Protein AF-A0A6J8CC90-F1 (afdb_monomer)

Organism: Mytilus coruscus (NCBI:txid42192)

pLDDT: mean 74.49, std 20.15, range [35.38, 94.88]

Structure (mmCIF, N/CA/C/O backbone):
data_AF-A0A6J8CC90-F1
#
_entry.id   AF-A0A6J8CC90-F1
#
loop_
_atom_site.group_PDB
_atom_site.id
_atom_site.type_symbol
_atom_site.label_atom_id
_atom_site.label_alt_id
_atom_site.label_comp_id
_atom_site.label_asym_id
_atom_site.label_entity_id
_atom_site.label_seq_id
_atom_site.pdbx_PDB_ins_code
_atom_site.Cartn_x
_atom_site.Cartn_y
_atom_site.Cartn_z
_atom_site.occupancy
_atom_site.B_iso_or_equiv
_atom_site.auth_seq_id
_atom_site.auth_comp_id
_atom_site.auth_asym_id
_atom_site.auth_atom_id
_atom_site.pdbx_PDB_model_num
ATOM 1 N N . MET A 1 1 ? -38.023 -49.351 102.656 1.00 37.34 1 MET A N 1
ATOM 2 C CA . MET A 1 1 ? -37.238 -50.549 102.296 1.00 37.34 1 MET A CA 1
ATOM 3 C C . MET A 1 1 ? -37.227 -50.590 100.774 1.00 37.34 1 MET A C 1
ATOM 5 O O . MET A 1 1 ? -38.279 -50.847 100.215 1.00 37.34 1 MET A O 1
ATOM 9 N N . SER A 1 2 ? -36.281 -49.899 100.128 1.00 40.62 2 SER A N 1
ATOM 10 C CA . SER A 1 2 ? -34.966 -50.379 99.619 1.00 40.62 2 SER A CA 1
ATOM 11 C C . SER A 1 2 ? -35.088 -50.378 98.080 1.00 40.62 2 SER A C 1
ATOM 13 O O . SER A 1 2 ? -35.923 -51.114 97.576 1.00 40.62 2 SER A O 1
ATOM 15 N N . ASP A 1 3 ? -34.609 -49.390 97.321 1.00 41.69 3 ASP A N 1
ATOM 16 C CA . ASP A 1 3 ? -33.225 -49.003 96.969 1.00 41.69 3 ASP A CA 1
ATOM 17 C C . ASP A 1 3 ? -32.560 -49.866 95.865 1.00 41.69 3 ASP A C 1
ATOM 19 O O . ASP A 1 3 ? -32.611 -51.093 95.915 1.00 41.69 3 ASP A O 1
ATOM 23 N N . THR A 1 4 ? -31.874 -49.158 94.949 1.00 44.09 4 THR A N 1
ATOM 24 C CA . THR A 1 4 ? -30.898 -49.546 93.892 1.00 44.09 4 THR A CA 1
ATOM 25 C C . THR A 1 4 ? -31.420 -50.249 92.626 1.00 44.09 4 THR A C 1
ATOM 27 O O . THR A 1 4 ? -32.301 -51.092 92.711 1.00 44.09 4 THR A O 1
ATOM 30 N N . GLY A 1 5 ? -30.953 -49.992 91.394 1.00 36.22 5 GLY A N 1
ATOM 31 C CA . GLY A 1 5 ? -29.889 -49.151 90.806 1.00 36.22 5 GLY A CA 1
ATOM 32 C C . GLY A 1 5 ? -30.132 -49.091 89.275 1.00 36.22 5 GLY A C 1
ATOM 33 O O . GLY A 1 5 ? -30.829 -49.945 88.737 1.00 36.22 5 GLY A O 1
ATOM 34 N N . SER A 1 6 ? -29.868 -47.995 88.556 1.00 47.75 6 SER A N 1
ATOM 35 C CA . SER A 1 6 ? -28.580 -47.606 87.950 1.00 47.75 6 SER A CA 1
ATOM 36 C C . SER A 1 6 ? -27.775 -48.774 87.381 1.00 47.75 6 SER A C 1
ATOM 38 O O . SER A 1 6 ? -27.165 -49.487 88.163 1.00 47.75 6 SER A O 1
ATOM 40 N N . ASP A 1 7 ? -27.719 -48.885 86.049 1.00 46.94 7 ASP A N 1
ATOM 41 C CA . ASP A 1 7 ? -26.469 -49.146 85.326 1.00 46.94 7 ASP A CA 1
ATOM 42 C C . ASP A 1 7 ? -26.550 -48.660 83.868 1.00 46.94 7 ASP A C 1
ATOM 44 O O . ASP A 1 7 ? -27.516 -48.894 83.138 1.00 46.94 7 ASP A O 1
ATOM 48 N N . HIS A 1 8 ? -25.510 -47.911 83.509 1.00 46.31 8 HIS A N 1
ATOM 49 C CA . HIS A 1 8 ? -25.086 -47.526 82.170 1.00 46.31 8 HIS A CA 1
ATOM 50 C C . HIS A 1 8 ? -24.666 -48.771 81.368 1.00 46.31 8 HIS A C 1
ATOM 52 O O . HIS A 1 8 ? -24.041 -49.651 81.944 1.00 46.31 8 HIS A O 1
ATOM 58 N N . ASP A 1 9 ? -24.889 -48.799 80.047 1.00 40.47 9 ASP A N 1
ATOM 59 C CA . ASP A 1 9 ? -23.749 -48.874 79.118 1.00 40.47 9 ASP A CA 1
ATOM 60 C C . ASP A 1 9 ? -24.110 -48.681 77.637 1.00 40.47 9 ASP A C 1
ATOM 62 O O . ASP A 1 9 ? -25.203 -48.983 77.158 1.00 40.47 9 ASP A O 1
ATOM 66 N N . ASP A 1 10 ? -23.119 -48.124 76.949 1.00 47.88 10 ASP A N 1
ATOM 67 C CA . ASP A 1 10 ? -23.022 -47.704 75.557 1.00 47.88 10 ASP A CA 1
ATOM 68 C C . ASP A 1 10 ? -23.383 -48.756 74.491 1.00 47.88 10 ASP A C 1
ATOM 70 O O . ASP A 1 10 ? -22.906 -49.886 74.538 1.00 47.88 10 ASP A O 1
ATOM 74 N N . LEU A 1 11 ? -24.014 -48.315 73.386 1.00 46.06 11 LEU A N 1
ATOM 75 C CA . LEU A 1 11 ? -23.449 -48.597 72.056 1.00 46.06 11 LEU A CA 1
ATOM 76 C C . LEU A 1 11 ? -23.895 -47.611 70.956 1.00 46.06 11 LEU A C 1
ATOM 78 O O . LEU A 1 11 ? -25.009 -47.608 70.441 1.00 46.06 11 LEU A O 1
ATOM 82 N N . ARG A 1 12 ? -22.914 -46.787 70.594 1.00 43.22 12 ARG A N 1
ATOM 83 C CA . ARG A 1 12 ? -22.657 -46.076 69.334 1.00 43.22 12 ARG A CA 1
ATOM 84 C C . ARG A 1 12 ? -23.262 -46.641 68.030 1.00 43.22 12 ARG A C 1
ATOM 86 O O . ARG A 1 12 ? -23.069 -47.806 67.710 1.00 43.22 12 ARG A O 1
ATOM 93 N N . GLN A 1 13 ? -23.647 -45.664 67.187 1.00 42.91 13 GLN A N 1
ATOM 94 C CA . GLN A 1 13 ? -23.522 -45.585 65.709 1.00 42.91 13 GLN A CA 1
ATOM 95 C C . GLN A 1 13 ? -24.446 -46.526 64.894 1.00 42.91 13 GLN A C 1
ATOM 97 O O . GLN A 1 13 ? -24.617 -47.685 65.209 1.00 42.91 13 GLN A O 1
ATOM 102 N N . SER A 1 14 ? -25.053 -46.151 63.761 1.00 45.22 14 SER A N 1
ATOM 103 C CA . SER A 1 14 ? -24.597 -45.238 62.707 1.00 45.22 14 SER A CA 1
ATOM 104 C C . SER A 1 14 ? -25.701 -45.024 61.654 1.00 45.22 14 SER A C 1
ATOM 106 O O . SER A 1 14 ? -26.432 -45.963 61.372 1.00 45.22 14 SER A O 1
ATOM 108 N N . LYS A 1 15 ? -25.617 -43.876 60.955 1.00 42.75 15 LYS A N 1
ATOM 109 C CA . LYS A 1 15 ? -25.994 -43.631 59.536 1.00 42.75 15 LYS A CA 1
ATOM 110 C C . LYS A 1 15 ? -27.502 -43.656 59.207 1.00 42.75 15 LYS A C 1
ATOM 112 O O . LYS A 1 15 ? -28.207 -44.576 59.566 1.00 42.75 15 LYS A O 1
ATOM 117 N N . SER A 1 16 ? -28.076 -42.689 58.499 1.00 40.06 16 SER A N 1
ATOM 118 C CA . SER A 1 16 ? -27.521 -41.698 57.572 1.00 40.06 16 SER A CA 1
ATOM 119 C C . SER A 1 16 ? -28.486 -40.518 57.477 1.00 40.06 16 SER A C 1
ATOM 121 O O . SER A 1 16 ? -29.597 -40.664 56.979 1.00 40.06 16 SER A O 1
ATOM 123 N N . LYS A 1 17 ? -28.050 -39.337 57.929 1.00 43.25 17 LYS A N 1
ATOM 124 C CA . LYS A 1 17 ? -28.619 -38.086 57.432 1.00 43.25 17 LYS A CA 1
ATOM 125 C C . LYS A 1 17 ? -28.155 -37.943 55.988 1.00 43.25 17 LYS A C 1
ATOM 127 O O . LYS A 1 17 ? -26.950 -37.896 55.739 1.00 43.25 17 LYS A O 1
ATOM 132 N N . GLU A 1 18 ? -29.100 -37.921 55.060 1.00 40.84 18 GLU A N 1
ATOM 133 C CA . GLU A 1 18 ? -28.889 -37.357 53.734 1.00 40.84 18 GLU A CA 1
ATOM 134 C C . GLU A 1 18 ? -28.439 -35.908 53.933 1.00 40.84 18 GLU A C 1
ATOM 136 O O . GLU A 1 18 ? -29.222 -35.031 54.291 1.00 40.84 18 GLU A O 1
ATOM 141 N N . ASN A 1 19 ? -27.135 -35.675 53.787 1.00 42.12 19 ASN A N 1
ATOM 142 C CA . ASN A 1 19 ? -26.598 -34.337 53.625 1.00 42.12 19 ASN A CA 1
ATOM 143 C C . ASN A 1 19 ? -26.992 -33.873 52.222 1.00 42.12 19 ASN A C 1
ATOM 145 O O . ASN A 1 19 ? -26.219 -33.997 51.273 1.00 42.12 19 ASN A O 1
ATOM 149 N N . THR A 1 20 ? -28.186 -33.304 52.091 1.00 50.72 20 THR A N 1
ATOM 150 C CA . THR A 1 20 ? -28.416 -32.227 51.131 1.00 50.72 20 THR A CA 1
ATOM 151 C C . THR A 1 20 ? -27.532 -31.073 51.585 1.00 50.72 20 THR A C 1
ATOM 153 O O . THR A 1 20 ? -27.924 -30.222 52.381 1.00 50.72 20 THR A O 1
ATOM 156 N N . SER A 1 21 ? -26.276 -31.089 51.136 1.00 49.06 21 SER A N 1
ATOM 157 C CA . SER A 1 21 ? -25.415 -29.919 51.181 1.00 49.06 21 SER A CA 1
ATOM 158 C C . SER A 1 21 ? -26.042 -28.877 50.263 1.00 49.06 21 SER A C 1
ATOM 160 O O . SER A 1 21 ? -25.713 -28.786 49.082 1.00 49.06 21 SER A O 1
ATOM 162 N N . ASN A 1 22 ? -26.985 -28.111 50.807 1.00 54.03 22 ASN A N 1
ATOM 163 C CA . ASN A 1 22 ? -27.260 -26.771 50.331 1.00 54.03 22 ASN A CA 1
ATOM 164 C C . ASN A 1 22 ? -25.968 -25.996 50.571 1.00 54.03 22 ASN A C 1
ATOM 166 O O . ASN A 1 22 ? -25.743 -25.450 51.649 1.00 54.03 22 ASN A O 1
ATOM 170 N N . THR A 1 23 ? -25.063 -26.048 49.599 1.00 60.81 23 THR A N 1
ATOM 171 C CA . THR A 1 23 ? -23.923 -25.149 49.530 1.00 60.81 23 THR A CA 1
ATOM 172 C C . THR A 1 23 ? -24.533 -23.771 49.325 1.00 60.81 23 THR A C 1
ATOM 174 O O . THR A 1 23 ? -24.829 -23.380 48.198 1.00 60.81 23 THR A O 1
ATOM 177 N N . GLU A 1 24 ? -24.823 -23.065 50.421 1.00 65.00 24 GLU A N 1
ATOM 178 C CA . GLU A 1 24 ? -25.065 -21.630 50.366 1.00 65.00 24 GLU A CA 1
ATOM 179 C C . GLU A 1 24 ? -23.858 -21.043 49.643 1.00 65.00 24 GLU A C 1
ATOM 181 O O . GLU A 1 24 ? -22.727 -21.098 50.134 1.00 65.00 24 GLU A O 1
ATOM 186 N N . LEU A 1 25 ? -24.078 -20.599 48.405 1.00 69.25 25 LEU A N 1
ATOM 187 C CA . LEU A 1 25 ? -23.038 -19.985 47.607 1.00 69.25 25 LEU A CA 1
ATOM 188 C C . LEU A 1 25 ? -22.658 -18.702 48.337 1.00 69.25 25 LEU A C 1
ATOM 190 O O . LEU A 1 25 ? -23.378 -17.707 48.266 1.00 69.25 25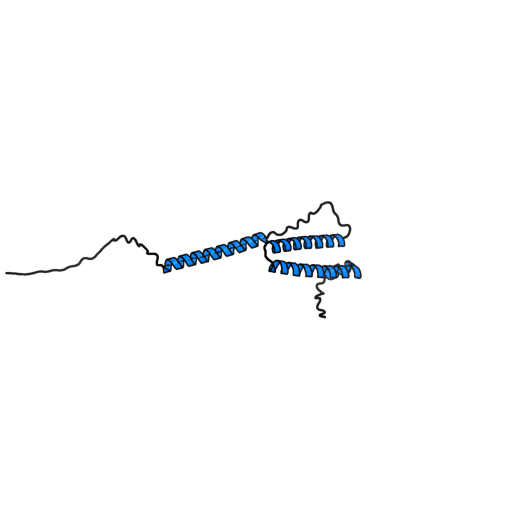 LEU A O 1
ATOM 194 N N . SER A 1 26 ? -21.557 -18.768 49.088 1.00 83.62 26 SER A N 1
ATOM 195 C CA . SER A 1 26 ? -21.015 -17.624 49.809 1.00 83.62 26 SER A CA 1
ATOM 196 C C . SER A 1 26 ? -20.934 -16.437 48.858 1.00 83.62 26 SER A C 1
ATOM 198 O O . SER A 1 26 ? -20.575 -16.596 47.687 1.00 83.62 26 SER A O 1
ATOM 200 N N . THR A 1 27 ? -21.257 -15.248 49.357 1.00 84.12 27 THR A N 1
ATOM 201 C CA . THR A 1 27 ? -21.162 -13.999 48.592 1.00 84.12 27 THR A CA 1
ATOM 202 C C . THR A 1 27 ? -19.786 -13.851 47.946 1.00 84.12 27 THR A C 1
ATOM 204 O O . THR A 1 27 ? -19.694 -13.444 46.793 1.00 84.12 27 THR A O 1
ATOM 207 N N . ASP A 1 28 ? -18.735 -14.290 48.634 1.00 85.44 28 ASP A N 1
ATOM 208 C CA . ASP A 1 28 ? -17.361 -14.297 48.131 1.00 85.44 28 ASP A CA 1
ATOM 209 C C . ASP A 1 28 ? -17.167 -15.276 46.953 1.00 85.44 28 ASP A C 1
ATOM 211 O O . ASP A 1 28 ? -16.563 -14.946 45.931 1.00 85.44 28 ASP A O 1
ATOM 215 N N . GLY A 1 29 ? -17.790 -16.457 47.025 1.00 86.81 29 GLY A N 1
ATOM 216 C CA . GLY A 1 29 ? -17.822 -17.424 45.924 1.00 86.81 29 GLY A CA 1
ATOM 217 C C . GLY A 1 29 ? -18.617 -16.920 44.714 1.00 86.81 29 GLY A C 1
ATOM 218 O O . GLY A 1 29 ? -18.196 -17.114 43.573 1.00 86.81 29 GLY A O 1
ATOM 219 N N . ALA A 1 30 ? -19.727 -16.218 44.950 1.00 87.25 30 ALA A N 1
ATOM 220 C CA . ALA A 1 30 ? -20.529 -15.596 43.898 1.00 87.25 30 ALA A CA 1
ATOM 221 C C . ALA A 1 30 ? -19.780 -14.445 43.201 1.00 87.25 30 ALA A C 1
ATOM 223 O O . ALA A 1 30 ? -19.796 -14.357 41.972 1.00 87.25 30 ALA A O 1
ATOM 224 N N . VAL A 1 31 ? -19.075 -13.597 43.959 1.00 88.88 31 VAL A N 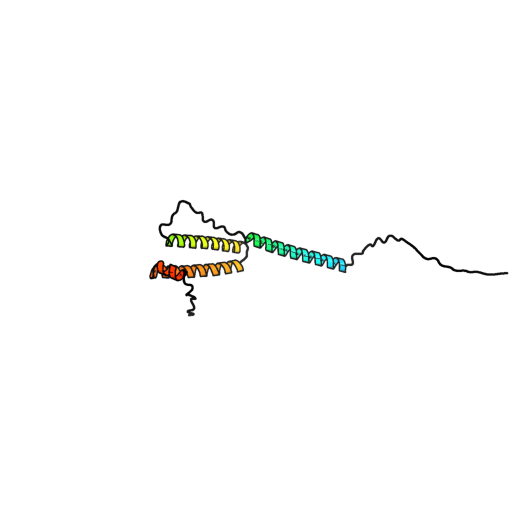1
ATOM 225 C CA . VAL A 1 31 ? -18.249 -12.501 43.419 1.00 88.88 31 VAL A CA 1
ATOM 226 C C . VAL A 1 31 ? -17.044 -13.041 42.649 1.00 88.88 31 VAL A C 1
ATOM 228 O O . VAL A 1 31 ? -16.716 -12.520 41.580 1.00 88.88 31 VAL A O 1
ATOM 231 N N . SER A 1 32 ? -16.413 -14.110 43.135 1.00 89.12 32 SER A N 1
ATOM 232 C CA . SER A 1 32 ? -15.306 -14.776 42.441 1.00 89.12 32 SER A CA 1
ATOM 233 C C . SER A 1 32 ? -15.752 -15.402 41.113 1.00 89.12 32 SER A C 1
ATOM 235 O O . SER A 1 32 ? -15.117 -15.190 40.074 1.00 89.12 32 SER A O 1
ATOM 237 N N . LEU A 1 33 ? -16.904 -16.085 41.098 1.00 91.25 33 LEU A N 1
ATOM 238 C CA . LEU A 1 33 ? -17.515 -16.601 39.869 1.00 91.25 33 LEU A CA 1
ATOM 239 C C . LEU A 1 33 ? -17.852 -15.474 38.895 1.00 91.25 33 LEU A C 1
ATOM 241 O O . LEU A 1 33 ? -17.503 -15.561 37.720 1.00 91.25 33 LEU A O 1
ATOM 245 N N . PHE A 1 34 ? -18.474 -14.397 39.378 1.00 92.00 34 PHE A N 1
ATOM 246 C CA . PHE A 1 34 ? -18.794 -13.239 38.550 1.00 92.00 34 PHE A CA 1
ATOM 247 C C . PHE A 1 34 ? -17.537 -12.606 37.946 1.00 92.00 34 PHE A C 1
ATOM 249 O O . PHE A 1 34 ? -17.493 -12.362 36.744 1.00 92.00 34 PHE A O 1
ATOM 256 N N . SER A 1 35 ? -16.486 -12.413 38.743 1.00 92.88 35 SER A N 1
ATOM 257 C CA . SER A 1 35 ? -15.207 -11.857 38.282 1.00 92.88 35 SER A CA 1
ATOM 258 C C . SER A 1 35 ? -14.541 -12.761 37.247 1.00 92.88 35 SER A C 1
ATOM 260 O O . SER A 1 35 ? -14.006 -12.278 36.248 1.00 92.88 35 SER A O 1
ATOM 262 N N . THR A 1 36 ? -14.625 -14.078 37.439 1.00 93.81 36 THR A N 1
ATOM 263 C CA . THR A 1 36 ? -14.120 -15.071 36.484 1.00 93.81 36 THR A CA 1
ATOM 264 C C . THR A 1 36 ? -14.888 -15.004 35.168 1.00 93.81 36 THR A C 1
ATOM 266 O O . THR A 1 36 ? -14.279 -14.934 34.103 1.00 93.81 36 THR A O 1
ATOM 269 N N . VAL A 1 37 ? -16.221 -14.964 35.225 1.00 94.25 37 VAL A N 1
ATOM 270 C CA . VAL A 1 37 ? -17.080 -14.837 34.040 1.00 94.25 37 VAL A CA 1
ATOM 271 C C . VAL A 1 37 ? -16.822 -13.516 33.319 1.00 94.25 37 VAL A C 1
ATOM 273 O O . VAL A 1 37 ? -16.696 -13.516 32.098 1.00 94.25 37 VAL A O 1
ATOM 276 N N . LEU A 1 38 ? -16.675 -12.411 34.053 1.00 93.69 38 LEU A N 1
ATOM 277 C CA . LEU A 1 38 ? -16.377 -11.096 33.489 1.00 93.69 38 LEU A CA 1
ATOM 278 C C . LEU A 1 38 ? -15.014 -11.093 32.787 1.00 93.69 38 LEU A C 1
ATOM 280 O O . LEU A 1 38 ? -14.906 -10.651 31.648 1.00 93.69 38 LEU A O 1
ATOM 284 N N . THR A 1 39 ? -13.987 -11.640 33.438 1.00 94.31 39 THR A N 1
ATOM 285 C CA . THR A 1 39 ? -12.636 -11.741 32.868 1.00 94.31 39 THR A CA 1
ATOM 286 C C . THR A 1 39 ? -12.651 -12.586 31.600 1.00 94.31 39 THR A C 1
ATOM 288 O O . THR A 1 39 ? -12.080 -12.193 30.587 1.00 94.31 39 THR A O 1
ATOM 291 N N . ASN A 1 40 ? -13.364 -13.712 31.624 1.00 94.44 40 ASN A N 1
ATOM 292 C CA . ASN A 1 40 ? -13.473 -14.604 30.477 1.00 94.44 40 ASN A CA 1
ATOM 293 C C . ASN A 1 40 ? -14.264 -13.956 29.326 1.00 94.44 40 ASN A C 1
ATOM 295 O O . ASN A 1 40 ? -13.870 -14.064 28.170 1.00 94.44 40 ASN A O 1
ATOM 299 N N . ALA A 1 41 ? -15.336 -13.214 29.624 1.00 94.25 41 ALA A N 1
ATOM 300 C CA . ALA A 1 41 ? -16.091 -12.457 28.627 1.00 94.25 41 ALA A CA 1
ATOM 301 C C . ALA A 1 41 ? -15.242 -11.349 27.982 1.00 94.25 41 ALA A C 1
ATOM 303 O O . ALA A 1 41 ? -15.291 -11.167 26.765 1.00 94.25 41 ALA A O 1
ATOM 304 N N . LEU A 1 42 ? -14.428 -10.644 28.773 1.00 94.38 42 LEU A N 1
ATOM 305 C CA . LEU A 1 42 ? -13.511 -9.617 28.275 1.00 94.38 42 LEU A CA 1
ATOM 306 C C . LEU A 1 42 ? -12.386 -10.217 27.417 1.00 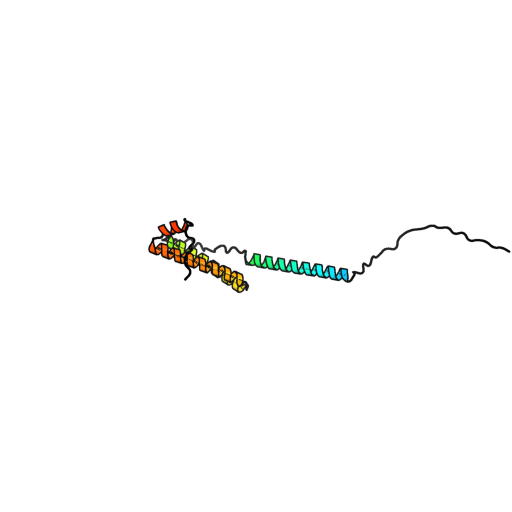94.38 42 LEU A C 1
ATOM 308 O O . LEU A 1 42 ? -12.101 -9.695 26.339 1.00 94.38 42 LEU A O 1
ATOM 312 N N . GLU A 1 43 ? -11.789 -11.334 27.841 1.00 93.00 43 GLU A N 1
ATOM 313 C CA . GLU A 1 43 ? -10.810 -12.098 27.049 1.00 93.00 43 GLU A CA 1
ATOM 314 C C . GLU A 1 43 ? -11.417 -12.571 25.722 1.00 93.00 43 GLU A C 1
ATOM 316 O O . GLU A 1 43 ? -10.851 -12.339 24.652 1.00 93.00 43 GLU A O 1
ATOM 321 N N . GLN A 1 44 ? -12.624 -13.142 25.750 1.00 93.00 44 GLN A N 1
ATOM 322 C CA . GLN A 1 44 ? -13.329 -13.549 24.534 1.00 93.00 44 GLN A CA 1
ATOM 323 C C . GLN A 1 44 ? -13.618 -12.363 23.613 1.00 93.00 44 GLN A C 1
ATOM 325 O O . GLN A 1 44 ? -13.438 -12.472 22.399 1.00 93.00 44 GLN A O 1
ATOM 330 N N . GLN A 1 45 ? -14.025 -11.217 24.161 1.00 92.88 45 GLN A N 1
ATOM 331 C CA . GLN A 1 45 ? -14.270 -10.021 23.361 1.00 92.88 45 GLN A CA 1
ATOM 332 C C . GLN A 1 45 ? -12.976 -9.504 22.719 1.00 92.88 45 GLN A C 1
ATOM 334 O O . GLN A 1 45 ? -12.982 -9.156 21.538 1.00 92.88 45 GLN A O 1
ATOM 339 N N . LYS A 1 46 ? -11.855 -9.522 23.450 1.00 92.44 46 LYS A N 1
ATOM 340 C CA . LYS A 1 46 ? -10.524 -9.178 22.933 1.00 92.44 46 LYS A CA 1
ATOM 341 C C . LYS A 1 46 ? -10.107 -10.114 21.797 1.00 92.44 46 LYS A C 1
ATOM 343 O O . LYS A 1 46 ? -9.693 -9.634 20.745 1.00 92.44 46 LYS A O 1
ATOM 348 N N . VAL A 1 47 ? -10.263 -11.427 21.966 1.00 89.88 47 VAL A N 1
ATOM 349 C CA . VAL A 1 47 ? -9.954 -12.420 20.922 1.00 89.88 47 VAL A CA 1
ATOM 350 C C . VAL A 1 47 ? -10.838 -12.221 19.691 1.00 89.88 47 VAL A C 1
ATOM 352 O O . VAL A 1 47 ? -10.340 -12.258 18.568 1.00 89.88 47 VAL A O 1
ATOM 355 N N . ASN A 1 48 ? -12.134 -11.973 19.875 1.00 86.94 48 ASN A N 1
ATOM 356 C CA . ASN A 1 48 ? -13.054 -11.713 18.768 1.00 86.94 48 ASN A CA 1
ATOM 357 C C . ASN A 1 48 ? -12.695 -10.427 18.019 1.00 86.94 48 ASN A C 1
ATOM 359 O O . ASN A 1 48 ? -12.768 -10.394 16.793 1.00 86.94 48 ASN A O 1
ATOM 363 N N . LEU A 1 49 ? -12.261 -9.393 18.741 1.00 84.62 49 LEU A N 1
ATOM 364 C CA . LEU A 1 49 ? -11.812 -8.140 18.151 1.00 84.62 49 LEU A CA 1
ATOM 365 C C . LEU A 1 49 ? -10.518 -8.332 17.347 1.00 84.62 49 LEU A C 1
ATOM 367 O O . LEU A 1 49 ? -10.439 -7.875 16.210 1.00 84.62 49 LEU A O 1
ATOM 371 N N . ILE A 1 50 ? -9.541 -9.065 17.893 1.00 79.88 50 ILE A N 1
ATOM 372 C CA . ILE A 1 50 ? -8.297 -9.412 17.187 1.00 79.88 50 ILE A CA 1
ATOM 373 C C . ILE A 1 50 ? -8.611 -10.205 15.917 1.00 79.88 50 ILE A C 1
ATOM 375 O O . ILE A 1 50 ? -8.179 -9.806 14.843 1.00 79.88 50 ILE A O 1
ATO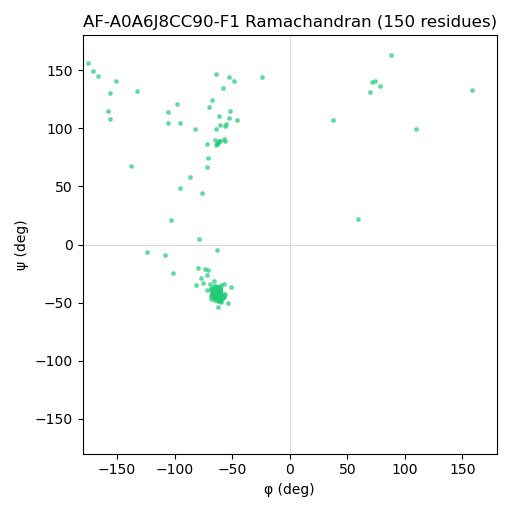M 379 N N . LYS A 1 51 ? -9.443 -11.250 16.000 1.00 78.94 51 LYS A N 1
ATOM 380 C CA . LYS A 1 51 ? -9.861 -12.042 14.831 1.00 78.94 51 LYS A CA 1
ATOM 381 C C . LYS A 1 51 ? -10.602 -11.208 13.790 1.00 78.94 51 LYS A C 1
ATOM 383 O O . LYS A 1 51 ? -10.424 -11.417 12.595 1.00 78.94 51 LYS A O 1
ATOM 388 N N . HIS A 1 52 ? -11.449 -10.275 14.222 1.00 75.81 52 HIS A N 1
ATOM 389 C CA . HIS A 1 52 ? -12.148 -9.374 13.311 1.00 75.81 5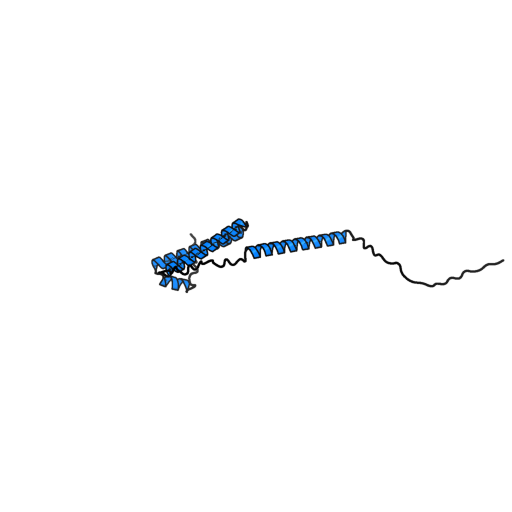2 HIS A CA 1
ATOM 390 C C . HIS A 1 52 ? -11.159 -8.484 12.550 1.00 75.81 52 HIS A C 1
ATOM 392 O O . HIS A 1 52 ? -11.292 -8.325 11.339 1.00 75.81 52 HIS A O 1
ATOM 398 N N . PHE A 1 53 ? -10.143 -7.953 13.235 1.00 70.69 53 PHE A N 1
ATOM 399 C CA . PHE A 1 53 ? -9.083 -7.181 12.593 1.00 70.69 53 PHE A CA 1
ATOM 400 C C . PHE A 1 53 ? -8.202 -8.050 11.691 1.00 70.69 53 PHE A C 1
ATOM 402 O O . PHE A 1 53 ? -7.999 -7.693 10.536 1.00 70.69 53 PHE A O 1
ATOM 409 N N . GLU A 1 54 ? -7.751 -9.220 12.140 1.00 68.00 54 GLU A N 1
ATOM 410 C CA . GLU A 1 54 ? -6.979 -10.152 11.309 1.00 68.00 54 GLU A CA 1
ATOM 411 C C . GLU A 1 54 ? -7.742 -10.537 10.034 1.00 68.00 54 GLU A C 1
ATOM 413 O O . GLU A 1 54 ? -7.180 -10.482 8.947 1.00 68.00 54 GLU A O 1
ATOM 418 N N . ASN A 1 55 ? -9.046 -10.805 10.113 1.00 62.56 55 ASN A N 1
ATOM 419 C CA . ASN A 1 55 ? -9.857 -11.112 8.930 1.00 62.56 55 ASN A CA 1
ATOM 420 C C . ASN A 1 55 ? -10.115 -9.890 8.025 1.00 62.56 55 ASN A C 1
ATOM 422 O O . ASN A 1 55 ? -10.330 -10.060 6.824 1.00 62.56 55 ASN A O 1
ATOM 426 N N . GLN A 1 56 ? -10.089 -8.665 8.565 1.00 59.72 56 GLN A N 1
ATOM 427 C CA . GLN A 1 56 ? -10.156 -7.428 7.773 1.00 59.72 56 GLN A CA 1
ATOM 428 C C . GLN A 1 56 ? -8.826 -7.085 7.086 1.00 59.72 56 GLN A C 1
ATOM 430 O O . GLN A 1 56 ? -8.837 -6.460 6.024 1.00 59.72 56 GLN A O 1
ATOM 435 N N . PHE A 1 57 ? -7.694 -7.487 7.671 1.00 55.09 57 PHE A N 1
ATOM 436 C CA . PHE A 1 57 ? -6.351 -7.133 7.202 1.00 55.09 57 PHE A CA 1
ATOM 437 C C . PHE A 1 57 ? -5.647 -8.248 6.414 1.00 55.09 57 PHE A C 1
ATOM 439 O O . PHE A 1 57 ? -4.820 -7.944 5.558 1.00 55.09 57 PHE A O 1
ATOM 446 N N . VAL A 1 58 ? -6.009 -9.518 6.623 1.00 49.03 58 VAL A N 1
ATOM 447 C CA . VAL A 1 58 ? -5.515 -10.689 5.874 1.00 49.03 58 VAL A CA 1
ATOM 448 C C . VAL A 1 58 ? -6.492 -11.041 4.749 1.00 49.03 58 VAL A C 1
ATOM 450 O O . VAL A 1 58 ? -6.895 -12.180 4.541 1.00 49.03 58 VAL A O 1
ATOM 453 N N . GLN A 1 59 ? -6.884 -10.041 3.971 1.00 48.38 59 GLN A N 1
ATOM 454 C CA . GLN A 1 59 ? -7.109 -10.302 2.559 1.00 48.38 59 GLN A CA 1
ATOM 455 C C . GLN A 1 59 ? -5.788 -9.908 1.912 1.00 48.38 59 GLN A C 1
ATOM 457 O O . GLN A 1 59 ? -5.529 -8.704 1.811 1.00 48.38 59 GLN A O 1
ATOM 462 N N . PRO A 1 60 ? -4.919 -10.857 1.498 1.00 45.19 60 PRO A N 1
ATOM 463 C CA . PRO A 1 60 ? -3.958 -10.502 0.474 1.00 45.19 60 PRO A CA 1
ATOM 464 C C . PRO A 1 60 ? -4.814 -9.902 -0.632 1.00 45.19 60 PRO A C 1
ATOM 466 O O . PRO A 1 60 ? -5.694 -10.580 -1.174 1.00 45.19 60 PRO A O 1
ATOM 469 N N . VAL A 1 61 ? -4.633 -8.608 -0.897 1.00 48.19 61 VAL A N 1
ATOM 470 C CA . VAL A 1 61 ? -5.077 -8.026 -2.151 1.00 48.19 61 VAL A CA 1
ATOM 471 C C . VAL A 1 61 ? -4.276 -8.825 -3.159 1.00 48.19 61 VAL A C 1
ATOM 473 O O . VAL A 1 61 ? -3.116 -8.534 -3.423 1.00 48.19 61 VAL A O 1
ATOM 476 N N . LYS A 1 62 ? -4.845 -9.954 -3.600 1.00 47.22 62 LYS A N 1
ATOM 477 C CA . LYS A 1 62 ? -4.430 -10.613 -4.816 1.00 47.22 62 LYS A CA 1
ATOM 478 C C . LYS A 1 62 ? -4.579 -9.490 -5.796 1.00 47.22 62 LYS A C 1
ATOM 480 O O . LYS A 1 62 ? -5.712 -9.096 -6.071 1.00 47.22 62 LYS A O 1
ATOM 485 N N . SER A 1 63 ? -3.445 -8.912 -6.170 1.00 47.81 63 SER A N 1
ATOM 486 C CA . SER A 1 63 ? -3.370 -7.890 -7.178 1.00 47.81 63 SER A CA 1
ATOM 487 C C . SER A 1 63 ? -4.228 -8.431 -8.299 1.00 47.81 63 SER A C 1
ATOM 489 O O . SER A 1 63 ? -3.869 -9.409 -8.959 1.00 47.81 63 SER A O 1
ATOM 491 N N . THR A 1 64 ? -5.408 -7.852 -8.485 1.00 45.50 64 THR A N 1
ATOM 492 C CA . THR A 1 64 ? -6.089 -7.951 -9.757 1.00 45.50 64 THR A CA 1
ATOM 493 C C . THR A 1 64 ? -5.272 -7.054 -10.665 1.00 45.50 64 THR A C 1
ATOM 495 O O . THR A 1 64 ? -5.734 -6.018 -11.129 1.00 45.50 64 THR A O 1
ATOM 498 N N . VAL A 1 65 ? -4.026 -7.467 -10.925 1.00 52.38 65 VAL A N 1
ATOM 499 C CA . VAL A 1 65 ? -3.450 -7.315 -12.238 1.00 52.38 65 VAL A CA 1
ATOM 500 C C . VAL A 1 65 ? -4.457 -8.064 -13.083 1.00 52.38 65 VAL A C 1
ATOM 502 O O . VAL A 1 65 ? -4.428 -9.289 -13.202 1.00 52.38 65 VAL A O 1
ATOM 505 N N . VAL A 1 66 ? -5.444 -7.318 -13.573 1.00 51.09 66 VAL A N 1
ATOM 506 C CA . VAL A 1 66 ? -6.136 -7.670 -14.789 1.00 51.09 66 VAL A CA 1
ATOM 507 C C . VAL A 1 66 ? -4.987 -7.759 -15.776 1.00 51.09 66 VAL A C 1
ATOM 509 O O . VAL A 1 66 ? -4.541 -6.760 -16.331 1.00 51.09 66 VAL A O 1
ATOM 512 N N . SER A 1 67 ? -4.405 -8.953 -15.878 1.00 48.38 67 SER A N 1
ATOM 513 C CA . SER A 1 67 ? -3.614 -9.339 -17.018 1.00 48.38 67 SER A CA 1
ATOM 514 C C . SER A 1 67 ? -4.637 -9.267 -18.127 1.00 48.38 67 SER A C 1
ATOM 516 O O . SER A 1 67 ? -5.421 -10.189 -18.321 1.00 48.38 67 SER A O 1
ATOM 518 N N . THR A 1 68 ? -4.757 -8.089 -18.734 1.00 48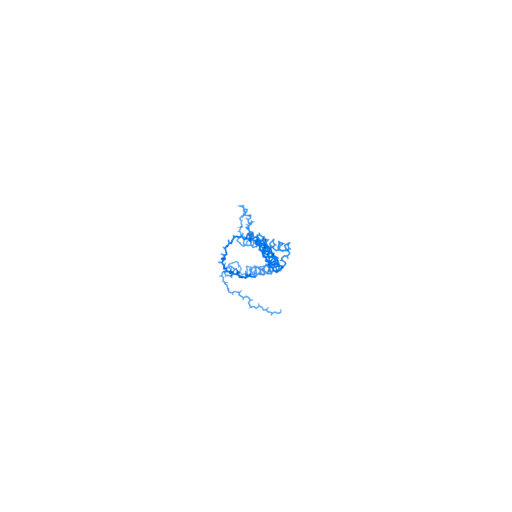.25 68 THR A N 1
ATOM 519 C CA . THR A 1 68 ? -5.378 -7.976 -20.030 1.00 48.25 68 THR A CA 1
ATOM 520 C C . THR A 1 68 ? -4.474 -8.835 -20.906 1.00 48.25 68 THR A C 1
ATOM 522 O O . THR A 1 68 ? -3.302 -8.492 -21.082 1.00 48.25 68 THR A O 1
ATOM 525 N N . PRO A 1 69 ? -4.947 -9.994 -21.390 1.00 55.28 69 PRO A N 1
ATOM 526 C CA . PRO A 1 69 ? -4.105 -10.887 -22.180 1.00 55.28 69 PRO A CA 1
ATOM 527 C C . PRO A 1 69 ? -3.651 -10.239 -23.505 1.00 55.28 69 PRO A C 1
ATOM 529 O O . PRO A 1 69 ? -2.815 -10.801 -24.203 1.00 55.28 69 PRO A O 1
ATOM 532 N N . ASP A 1 70 ? -4.135 -9.028 -23.810 1.00 60.78 70 ASP A N 1
ATOM 533 C CA . ASP A 1 70 ? -3.975 -8.361 -25.099 1.00 60.78 70 ASP A CA 1
ATOM 534 C C . ASP A 1 70 ? -3.004 -7.165 -25.099 1.00 60.78 70 ASP A C 1
ATOM 536 O O . ASP A 1 70 ? -2.683 -6.650 -26.172 1.00 60.78 70 ASP A O 1
ATOM 540 N N . PHE A 1 71 ? -2.517 -6.687 -23.941 1.00 77.50 71 PHE A N 1
ATOM 541 C CA . PHE A 1 71 ? -1.645 -5.503 -23.909 1.00 77.50 71 PHE A CA 1
ATOM 542 C C . PHE A 1 71 ? -0.176 -5.846 -23.643 1.00 77.50 71 PHE A C 1
ATOM 544 O O . PHE A 1 71 ? 0.243 -6.083 -22.511 1.00 77.50 71 PHE A O 1
ATOM 551 N N . VAL A 1 72 ? 0.637 -5.794 -24.700 1.00 84.25 72 VAL A N 1
ATOM 552 C CA . VAL A 1 72 ? 2.094 -5.956 -24.617 1.00 84.25 72 VAL A CA 1
ATOM 553 C C . VAL A 1 72 ? 2.772 -4.588 -24.595 1.00 84.25 72 VAL A C 1
ATOM 555 O O . VAL A 1 72 ? 2.658 -3.790 -25.531 1.00 84.25 72 VAL A O 1
ATOM 558 N N . PHE A 1 73 ? 3.531 -4.313 -23.534 1.00 83.44 73 PHE A N 1
ATOM 559 C CA . PHE A 1 73 ? 4.347 -3.106 -23.453 1.00 83.44 73 PHE A CA 1
ATOM 560 C C . PHE A 1 73 ? 5.486 -3.158 -24.476 1.00 83.44 73 PHE A C 1
ATOM 562 O O . PHE A 1 73 ? 6.318 -4.056 -24.454 1.00 83.44 73 PHE A O 1
ATOM 569 N N . LYS A 1 74 ? 5.571 -2.142 -25.342 1.00 87.56 74 LYS A N 1
ATOM 570 C CA . LYS A 1 74 ? 6.659 -2.015 -26.334 1.00 87.56 74 LYS A CA 1
ATOM 571 C C . LYS A 1 74 ? 8.017 -1.663 -25.721 1.00 87.56 74 LYS A C 1
ATOM 573 O O . LYS A 1 74 ? 9.041 -1.824 -26.372 1.00 87.56 74 LYS A O 1
ATOM 578 N N . ARG A 1 75 ? 8.021 -1.086 -24.517 1.00 82.12 75 ARG A N 1
ATOM 579 C CA . ARG A 1 75 ? 9.223 -0.629 -23.812 1.00 82.12 75 ARG A CA 1
ATOM 580 C C . ARG A 1 75 ? 9.176 -1.123 -22.381 1.00 82.12 75 ARG A C 1
ATOM 582 O O . ARG A 1 75 ? 8.179 -0.895 -21.694 1.00 82.12 75 ARG A O 1
ATOM 589 N N . GLU A 1 76 ? 10.276 -1.705 -21.928 1.00 79.12 76 GLU A N 1
ATOM 590 C CA . GLU A 1 76 ? 10.375 -2.255 -20.578 1.00 79.12 76 GLU A CA 1
ATOM 591 C C . GLU A 1 76 ? 10.172 -1.179 -19.501 1.00 79.12 76 GLU A C 1
ATOM 593 O O . GLU A 1 76 ? 9.403 -1.379 -18.566 1.00 79.12 76 GLU A O 1
ATOM 598 N N . GLY A 1 77 ? 10.712 0.029 -19.698 1.00 78.88 77 GLY A N 1
ATOM 599 C CA . GLY A 1 77 ? 10.479 1.152 -18.781 1.00 78.88 77 GLY A CA 1
ATOM 600 C C . GLY A 1 77 ? 8.995 1.506 -18.593 1.00 78.88 77 GLY A C 1
ATOM 601 O O . GLY A 1 77 ? 8.582 1.859 -17.489 1.00 78.88 77 GLY A O 1
ATOM 602 N N . HIS A 1 78 ? 8.162 1.351 -19.632 1.00 83.69 78 HIS A N 1
ATOM 603 C CA . HIS A 1 78 ? 6.714 1.565 -19.510 1.00 83.69 78 HIS A CA 1
ATOM 604 C C . HIS A 1 78 ? 6.041 0.442 -18.715 1.00 83.69 78 HIS A C 1
ATOM 606 O O . HIS A 1 78 ? 5.165 0.731 -17.903 1.00 83.69 78 HIS A O 1
ATOM 612 N N . ARG A 1 79 ? 6.462 -0.815 -18.914 1.00 85.25 79 ARG A N 1
ATOM 613 C CA . ARG A 1 79 ? 5.973 -1.963 -18.135 1.00 85.25 79 ARG A CA 1
ATOM 614 C C . ARG A 1 79 ? 6.289 -1.779 -16.653 1.00 85.25 79 ARG A C 1
ATOM 616 O O . ARG A 1 79 ? 5.399 -1.894 -15.817 1.00 85.25 79 ARG A O 1
ATOM 623 N N . ILE A 1 80 ? 7.536 -1.424 -16.342 1.00 83.19 80 ILE A N 1
ATOM 624 C CA . ILE A 1 80 ? 7.995 -1.162 -14.973 1.00 83.19 80 ILE A CA 1
ATOM 625 C C . ILE A 1 80 ? 7.192 -0.012 -14.354 1.00 83.19 80 ILE A C 1
ATOM 627 O O . ILE A 1 80 ? 6.742 -0.119 -13.217 1.00 83.19 80 ILE A O 1
ATOM 631 N N . GLN A 1 81 ? 6.977 1.085 -15.088 1.00 86.44 81 GLN A N 1
ATOM 632 C CA . GLN A 1 81 ? 6.197 2.214 -14.576 1.00 86.44 81 GLN A CA 1
ATOM 633 C C . GLN A 1 81 ? 4.727 1.851 -14.342 1.00 86.44 81 GLN A C 1
ATOM 635 O O . GLN A 1 81 ? 4.139 2.289 -13.356 1.00 86.44 81 GLN A O 1
ATOM 640 N N . TYR A 1 82 ? 4.135 1.053 -15.229 1.00 89.38 82 TYR A N 1
ATOM 641 C CA . TYR A 1 82 ? 2.768 0.579 -15.068 1.00 89.38 82 TYR A CA 1
ATOM 642 C C . TYR A 1 82 ? 2.615 -0.301 -13.825 1.00 89.38 82 TYR A C 1
ATOM 644 O O . TYR A 1 82 ? 1.702 -0.074 -13.033 1.00 89.38 82 TYR A O 1
ATOM 652 N N . LEU A 1 83 ? 3.523 -1.261 -13.623 1.00 88.75 83 LEU A N 1
ATOM 653 C CA . LEU A 1 83 ? 3.520 -2.116 -12.435 1.00 88.75 83 LEU A CA 1
ATOM 654 C C . LEU A 1 83 ? 3.680 -1.290 -11.160 1.00 88.75 83 LEU A C 1
ATOM 656 O O . LEU A 1 83 ? 2.862 -1.414 -10.255 1.00 88.75 83 LEU A O 1
ATOM 660 N N . PHE A 1 84 ? 4.648 -0.369 -11.144 1.00 90.44 84 PHE A N 1
ATOM 661 C CA . PHE A 1 84 ? 4.835 0.555 -10.029 1.00 90.44 84 PHE A CA 1
ATOM 662 C C . PHE A 1 84 ? 3.541 1.316 -9.705 1.00 90.44 84 PHE A C 1
ATOM 664 O O . PHE A 1 84 ? 3.095 1.310 -8.562 1.00 90.44 84 PHE A O 1
ATOM 671 N N . ASN A 1 85 ? 2.898 1.924 -10.709 1.00 92.38 85 ASN A N 1
ATOM 672 C CA . ASN A 1 85 ? 1.651 2.671 -10.523 1.00 92.38 85 ASN A CA 1
ATOM 673 C C . ASN A 1 85 ? 0.500 1.781 -10.028 1.00 92.38 85 ASN A C 1
ATOM 675 O O . ASN A 1 85 ? -0.294 2.220 -9.199 1.00 92.38 85 ASN A O 1
ATOM 679 N N . THR A 1 86 ? 0.417 0.546 -10.528 1.00 91.75 86 THR A N 1
ATOM 680 C CA . THR A 1 86 ? -0.602 -0.430 -10.118 1.00 91.75 86 THR A CA 1
ATOM 681 C C . THR A 1 86 ? -0.449 -0.760 -8.635 1.00 91.75 86 THR A C 1
ATOM 683 O O . THR A 1 86 ? -1.410 -0.650 -7.881 1.00 91.75 86 THR A O 1
ATOM 686 N N . GLU A 1 87 ? 0.774 -1.040 -8.184 1.00 91.19 87 GLU A N 1
ATOM 687 C CA . GLU A 1 87 ? 1.053 -1.277 -6.765 1.00 91.19 87 GLU A CA 1
ATOM 688 C C . GLU A 1 87 ? 0.733 -0.060 -5.888 1.00 91.19 87 GLU A C 1
ATOM 690 O O . GLU A 1 87 ? 0.182 -0.219 -4.802 1.00 91.19 87 GLU A O 1
ATOM 695 N N . ARG A 1 88 ? 1.046 1.169 -6.334 1.00 94.31 88 ARG A N 1
ATOM 696 C CA . ARG A 1 88 ? 0.696 2.382 -5.565 1.00 94.31 88 ARG A CA 1
ATOM 697 C C . ARG A 1 88 ? -0.822 2.542 -5.448 1.00 94.31 88 ARG A C 1
ATOM 699 O O . ARG A 1 88 ? -1.324 2.907 -4.390 1.00 94.31 88 ARG A O 1
ATOM 706 N N . SER A 1 89 ? -1.565 2.223 -6.510 1.00 92.56 89 SER A N 1
ATOM 707 C CA . SER A 1 89 ? -3.033 2.233 -6.495 1.00 92.56 89 SER A CA 1
ATOM 708 C C . SER A 1 89 ? -3.603 1.245 -5.469 1.00 92.56 89 SER A C 1
ATOM 710 O O . SER A 1 89 ? -4.545 1.579 -4.742 1.00 92.56 89 SER A O 1
ATOM 712 N N . ASP A 1 90 ? -3.010 0.054 -5.358 1.00 91.81 90 ASP A N 1
ATOM 713 C CA . ASP A 1 90 ? -3.382 -0.936 -4.342 1.00 91.81 90 ASP A CA 1
ATOM 714 C C . ASP A 1 90 ? -3.077 -0.421 -2.922 1.00 91.81 90 ASP A C 1
ATOM 716 O O . ASP A 1 90 ? -3.922 -0.526 -2.024 1.00 91.81 90 ASP A O 1
ATOM 720 N N . THR A 1 91 ? -1.913 0.206 -2.710 1.00 93.06 91 THR A N 1
ATOM 721 C CA . THR A 1 91 ? -1.549 0.814 -1.418 1.00 93.06 91 THR A CA 1
ATOM 722 C C . THR A 1 91 ? -2.486 1.959 -1.036 1.00 93.06 91 THR A C 1
ATOM 724 O O . THR A 1 91 ? -2.930 2.027 0.110 1.00 93.06 91 THR A O 1
ATOM 727 N N . ILE A 1 92 ? -2.851 2.832 -1.978 1.00 94.56 92 ILE A N 1
ATOM 728 C CA . ILE A 1 92 ? -3.824 3.910 -1.745 1.00 94.56 92 ILE A CA 1
ATOM 729 C C . ILE A 1 92 ? -5.175 3.319 -1.330 1.00 94.56 92 ILE A C 1
ATOM 731 O O . ILE A 1 92 ? -5.735 3.732 -0.316 1.00 94.56 92 ILE A O 1
ATOM 735 N N . SER A 1 93 ? -5.643 2.280 -2.025 1.00 94.38 93 SER A N 1
ATOM 736 C CA . SER A 1 93 ? -6.881 1.570 -1.668 1.00 94.38 93 SER A CA 1
ATOM 737 C C . SER A 1 93 ? -6.812 0.963 -0.258 1.00 94.38 93 SER A C 1
ATOM 739 O O . SER A 1 93 ? -7.804 0.926 0.473 1.00 94.38 93 SER A O 1
ATOM 741 N N . ARG A 1 94 ? -5.634 0.487 0.168 1.00 92.81 94 ARG A N 1
ATOM 742 C CA . ARG A 1 94 ? -5.400 0.016 1.542 1.00 92.81 94 ARG A CA 1
ATOM 743 C C . ARG A 1 94 ? -5.461 1.160 2.558 1.00 92.81 94 ARG A C 1
ATOM 745 O O . ARG A 1 94 ? -6.075 0.985 3.609 1.00 92.81 94 ARG A O 1
ATOM 752 N N . ILE A 1 95 ? -4.864 2.312 2.257 1.00 93.25 95 ILE A N 1
ATOM 753 C CA . ILE A 1 95 ? -4.927 3.508 3.112 1.00 93.25 95 ILE A CA 1
ATOM 754 C C . ILE A 1 95 ? -6.381 3.965 3.278 1.00 93.25 95 ILE A C 1
ATOM 756 O O . ILE A 1 95 ? -6.814 4.224 4.398 1.00 93.25 95 ILE A O 1
ATOM 760 N N . GLU A 1 96 ? -7.165 3.995 2.199 1.00 93.38 96 GLU A N 1
ATOM 761 C CA . GLU A 1 96 ? -8.591 4.339 2.250 1.00 93.38 96 GLU A CA 1
ATOM 762 C C . GLU A 1 96 ? -9.372 3.408 3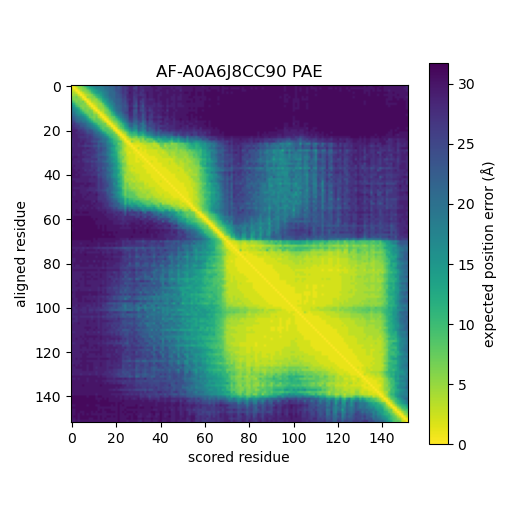.186 1.00 93.38 96 GLU A C 1
ATOM 764 O O . GLU A 1 96 ? -10.128 3.883 4.036 1.00 93.38 96 GLU A O 1
ATOM 769 N N . LYS A 1 97 ? -9.138 2.091 3.103 1.00 93.44 97 LYS A N 1
ATOM 770 C CA . LYS A 1 97 ? -9.749 1.108 4.016 1.00 93.44 97 LYS A CA 1
ATOM 771 C C . LYS A 1 97 ? -9.357 1.351 5.475 1.00 93.44 97 LYS A C 1
ATOM 773 O O . LYS A 1 97 ? -10.223 1.297 6.344 1.00 93.44 97 LYS A O 1
ATOM 778 N N . LEU A 1 98 ? -8.086 1.659 5.744 1.00 92.12 98 LEU A N 1
ATOM 779 C CA . LEU A 1 98 ? -7.597 1.975 7.094 1.00 92.12 98 LEU A CA 1
ATOM 780 C C . LEU A 1 98 ? -8.238 3.250 7.659 1.00 92.12 98 LEU A C 1
ATOM 782 O O . LEU A 1 98 ? -8.554 3.324 8.847 1.00 92.12 98 LEU A O 1
ATOM 786 N N . ILE A 1 99 ? -8.458 4.258 6.814 1.00 92.69 99 ILE A N 1
ATOM 787 C CA . ILE A 1 99 ? -9.163 5.484 7.204 1.00 92.69 99 ILE A CA 1
ATOM 788 C C . ILE A 1 99 ? -10.632 5.171 7.517 1.00 92.69 99 ILE A C 1
ATOM 790 O O . ILE A 1 99 ? -11.141 5.605 8.551 1.00 92.69 99 ILE A O 1
ATOM 794 N N . GLN A 1 100 ? -11.303 4.374 6.680 1.00 92.88 100 GLN A N 1
ATOM 795 C CA . GLN A 1 100 ? -12.692 3.948 6.900 1.00 92.88 100 GLN A CA 1
ATOM 796 C C . GLN A 1 100 ? -12.857 3.130 8.190 1.00 92.88 100 GLN A C 1
ATOM 798 O O . GLN A 1 100 ? -13.845 3.303 8.905 1.00 92.88 100 GLN A O 1
ATOM 803 N N . SER A 1 101 ? -11.873 2.294 8.540 1.00 91.81 101 SER A N 1
ATOM 804 C CA . SER A 1 101 ? -11.849 1.534 9.797 1.00 91.81 101 SER A CA 1
ATOM 805 C C . SER A 1 101 ? -11.418 2.360 11.016 1.00 91.81 101 SER A C 1
ATOM 807 O O . SER A 1 101 ? -11.297 1.810 12.110 1.00 91.81 101 SER A O 1
ATOM 809 N N . LYS A 1 102 ? -11.199 3.677 10.861 1.00 92.19 102 LYS A N 1
ATOM 810 C CA . LYS A 1 102 ? -10.698 4.599 11.901 1.00 92.19 102 LYS A CA 1
ATOM 811 C C . LYS A 1 102 ? -9.323 4.203 12.460 1.00 92.19 102 LYS A C 1
ATOM 813 O O . LYS A 1 102 ? -8.937 4.625 13.550 1.00 92.19 102 LYS A O 1
ATOM 818 N N . SER A 1 103 ? -8.554 3.428 11.701 1.00 92.56 103 SER A N 1
ATOM 819 C CA . SER A 1 103 ? -7.201 2.974 12.034 1.00 92.56 103 SER A CA 1
ATOM 820 C C . SER A 1 103 ? -6.159 4.010 11.592 1.00 92.56 103 SER A C 1
ATOM 822 O O . SER A 1 103 ? -5.263 3.722 10.802 1.00 92.56 103 SER A O 1
ATOM 824 N N . TYR A 1 104 ? -6.274 5.244 12.094 1.00 92.00 104 TYR A N 1
ATOM 825 C CA . TYR A 1 104 ? -5.510 6.390 11.579 1.00 92.00 104 TYR A CA 1
ATOM 826 C C . TYR A 1 104 ? -3.994 6.276 11.764 1.00 92.00 104 TYR A C 1
ATOM 828 O O . TYR A 1 104 ? -3.248 6.699 10.888 1.00 92.00 104 TYR A O 1
ATOM 836 N N . VAL A 1 105 ? -3.528 5.690 12.871 1.00 94.12 105 VAL A N 1
ATOM 837 C CA . VAL A 1 105 ? -2.085 5.511 13.125 1.00 94.12 105 VAL A CA 1
ATOM 838 C C . VAL A 1 105 ? -1.459 4.620 12.050 1.00 94.12 105 VAL A C 1
ATOM 840 O O . VAL A 1 105 ? -0.472 5.004 11.434 1.00 94.12 105 VAL A O 1
ATOM 843 N N . GLN A 1 106 ? -2.098 3.487 11.753 1.00 88.19 106 GLN A N 1
ATOM 844 C CA . GLN A 1 106 ? -1.654 2.572 10.700 1.00 88.19 106 GLN A CA 1
ATOM 845 C C . GLN A 1 106 ? -1.779 3.207 9.308 1.00 88.19 106 GLN A C 1
ATOM 847 O O . GLN A 1 106 ? -0.908 3.027 8.465 1.00 88.19 106 GLN A O 1
ATOM 852 N N . ALA A 1 107 ? -2.835 3.992 9.058 1.00 93.00 107 ALA A N 1
ATOM 853 C CA . ALA A 1 107 ? -2.977 4.726 7.800 1.00 93.00 107 ALA A CA 1
ATOM 854 C C . ALA A 1 107 ? -1.824 5.722 7.582 1.00 93.00 107 ALA A C 1
ATOM 856 O O . ALA A 1 107 ? -1.319 5.842 6.468 1.00 93.00 107 ALA A O 1
ATOM 857 N N . LEU A 1 108 ? -1.395 6.422 8.638 1.00 94.75 108 LEU A N 1
ATOM 858 C CA . LEU A 1 108 ? -0.273 7.362 8.586 1.00 94.75 108 LEU A CA 1
ATOM 859 C C . LEU A 1 108 ? 1.071 6.659 8.376 1.00 94.75 108 LEU A C 1
ATOM 861 O O . LEU A 1 108 ? 1.902 7.185 7.638 1.00 94.75 108 LEU A O 1
ATOM 865 N N . GLU A 1 109 ? 1.271 5.491 8.986 1.00 93.94 109 GLU A N 1
ATOM 866 C CA . GLU A 1 109 ? 2.466 4.661 8.793 1.00 93.94 109 GLU A CA 1
ATOM 867 C C . GLU A 1 109 ? 2.587 4.204 7.334 1.00 93.94 109 GLU A C 1
ATOM 869 O O . GLU A 1 109 ? 3.564 4.537 6.662 1.00 93.94 109 GLU A O 1
ATOM 874 N N . VAL A 1 110 ? 1.534 3.581 6.793 1.00 92.06 110 VAL A N 1
ATOM 875 C CA . VAL A 1 110 ? 1.497 3.149 5.385 1.00 92.06 110 VAL A CA 1
ATOM 876 C C . VAL A 1 110 ? 1.653 4.345 4.434 1.00 92.06 110 VAL A C 1
ATOM 878 O O . VAL A 1 110 ? 2.349 4.259 3.426 1.00 92.06 110 VAL A O 1
ATOM 881 N N . LEU A 1 111 ? 1.066 5.503 4.757 1.00 94.44 111 LEU A N 1
ATOM 882 C CA . LEU A 1 111 ? 1.238 6.727 3.968 1.00 94.44 111 LEU A CA 1
ATOM 883 C C . LEU A 1 111 ? 2.685 7.251 3.994 1.00 94.44 111 LEU A C 1
ATOM 885 O O . LEU A 1 111 ? 3.151 7.817 3.002 1.00 94.44 111 LEU A O 1
ATOM 889 N N . ALA A 1 112 ? 3.395 7.119 5.115 1.00 94.88 112 ALA A N 1
ATOM 890 C CA . ALA A 1 112 ? 4.794 7.523 5.217 1.00 94.88 112 ALA A CA 1
ATOM 891 C C . ALA A 1 112 ? 5.697 6.621 4.360 1.00 94.88 112 ALA A C 1
ATOM 893 O O . ALA A 1 112 ? 6.527 7.135 3.606 1.00 94.88 112 ALA A O 1
ATOM 894 N N . GLU A 1 113 ? 5.478 5.306 4.405 1.00 92.88 113 GLU A N 1
ATOM 895 C CA . GLU A 1 113 ? 6.161 4.327 3.547 1.00 92.88 113 GLU A CA 1
ATOM 896 C C . GLU A 1 113 ? 5.896 4.584 2.056 1.00 92.88 113 GLU A C 1
ATOM 898 O O . GLU A 1 113 ? 6.808 4.543 1.222 1.00 92.88 113 GLU A O 1
ATOM 903 N N . GLU A 1 114 ? 4.651 4.912 1.714 1.00 94.25 114 GLU A N 1
ATOM 904 C CA . GLU A 1 114 ? 4.234 5.229 0.350 1.00 94.25 114 GLU A CA 1
ATOM 905 C C . GLU A 1 114 ? 4.939 6.486 -0.178 1.00 94.25 114 GLU A C 1
ATOM 907 O O . GLU A 1 114 ? 5.483 6.493 -1.288 1.00 94.25 114 GLU A O 1
ATOM 912 N N . LYS A 1 115 ? 5.016 7.541 0.646 1.00 93.38 115 LYS A N 1
ATOM 913 C CA . LYS A 1 115 ? 5.773 8.760 0.321 1.00 93.38 115 LYS A CA 1
ATOM 914 C C . LYS A 1 115 ? 7.241 8.455 0.061 1.00 93.38 115 LYS A C 1
ATOM 916 O O . LYS A 1 115 ? 7.816 9.002 -0.880 1.00 93.38 115 LYS A O 1
ATOM 921 N N . GLU A 1 116 ? 7.849 7.598 0.873 1.00 93.31 116 GLU A N 1
ATOM 922 C CA . GLU A 1 116 ? 9.252 7.238 0.703 1.00 93.31 116 GLU A CA 1
ATOM 923 C C . GLU A 1 116 ? 9.485 6.412 -0.564 1.00 93.31 116 GLU A C 1
ATOM 925 O O . GLU A 1 116 ? 10.416 6.671 -1.327 1.00 93.31 116 GLU A O 1
ATOM 930 N N . THR A 1 117 ? 8.575 5.492 -0.873 1.00 92.00 117 THR A N 1
ATOM 931 C CA . THR A 1 117 ? 8.636 4.713 -2.113 1.00 92.00 117 THR A CA 1
ATOM 932 C C . THR A 1 117 ? 8.530 5.609 -3.353 1.00 92.00 117 THR A C 1
ATOM 934 O O . THR A 1 117 ? 9.292 5.444 -4.310 1.00 92.00 117 THR A O 1
ATOM 937 N N . LEU A 1 118 ? 7.652 6.619 -3.327 1.00 93.50 118 LEU A N 1
ATOM 938 C CA . LEU A 1 118 ? 7.554 7.624 -4.390 1.00 93.50 118 LEU A CA 1
ATOM 939 C C . LEU A 1 118 ? 8.833 8.465 -4.520 1.00 93.50 118 LEU A C 1
ATOM 941 O O . LEU A 1 118 ? 9.274 8.738 -5.639 1.00 93.50 118 LEU A O 1
ATOM 945 N N . ARG A 1 119 ? 9.474 8.848 -3.407 1.00 92.06 119 ARG A N 1
ATOM 946 C CA . ARG A 1 119 ? 10.766 9.561 -3.442 1.00 92.06 119 ARG A CA 1
ATOM 947 C C . ARG A 1 119 ? 11.858 8.723 -4.092 1.00 92.06 119 ARG A C 1
ATOM 949 O O . ARG A 1 119 ? 12.520 9.211 -5.010 1.00 92.06 119 ARG A O 1
ATOM 956 N N . LYS A 1 120 ? 11.998 7.461 -3.676 1.00 90.50 120 LYS A N 1
ATOM 957 C CA . LYS A 1 120 ? 12.947 6.508 -4.270 1.00 90.50 120 LYS A CA 1
ATOM 958 C C . LYS A 1 120 ? 12.700 6.351 -5.767 1.00 90.50 120 LYS A C 1
ATOM 960 O O . LYS A 1 120 ? 13.636 6.441 -6.559 1.00 90.50 120 LYS A O 1
ATOM 965 N N . ARG A 1 121 ? 11.435 6.225 -6.185 1.00 91.19 121 ARG A N 1
ATOM 966 C CA . ARG A 1 121 ? 11.088 6.147 -7.609 1.00 91.19 121 ARG A CA 1
ATOM 967 C C . ARG A 1 121 ? 11.471 7.408 -8.377 1.00 91.19 121 ARG A C 1
ATOM 969 O O . ARG A 1 121 ? 12.051 7.301 -9.452 1.00 91.19 121 ARG A O 1
ATOM 976 N N . ASN A 1 122 ? 11.210 8.591 -7.829 1.00 90.25 122 ASN A N 1
ATOM 977 C CA . ASN A 1 122 ? 11.607 9.850 -8.462 1.00 90.25 122 ASN A CA 1
ATOM 978 C C . ASN A 1 122 ? 13.129 9.968 -8.607 1.00 90.25 122 ASN A C 1
ATOM 980 O O . ASN A 1 122 ? 13.606 10.484 -9.617 1.00 90.25 122 ASN A O 1
ATOM 984 N N . LYS A 1 123 ? 13.903 9.471 -7.634 1.00 89.31 123 LYS A N 1
ATOM 985 C CA . LYS A 1 123 ? 15.364 9.385 -7.751 1.00 89.31 123 LYS A CA 1
ATOM 986 C C . LYS A 1 123 ? 15.773 8.467 -8.904 1.00 89.31 123 LYS A C 1
ATOM 988 O O . LYS A 1 123 ? 16.568 8.879 -9.743 1.00 89.31 123 LYS A O 1
ATOM 993 N N . ILE A 1 124 ? 15.178 7.278 -8.992 1.00 88.25 124 ILE A N 1
ATOM 994 C CA . ILE A 1 124 ? 15.420 6.325 -10.085 1.00 88.25 124 ILE A CA 1
ATOM 995 C C . ILE A 1 124 ? 15.121 6.955 -11.450 1.00 88.25 124 ILE A C 1
ATOM 997 O O . ILE A 1 124 ? 15.932 6.844 -12.364 1.00 88.25 124 ILE A O 1
ATOM 1001 N N . LEU A 1 125 ? 14.000 7.669 -11.586 1.00 87.38 125 LEU A N 1
ATOM 1002 C CA . LEU A 1 125 ? 13.648 8.346 -12.836 1.00 87.38 125 LEU A CA 1
ATOM 1003 C C . LEU A 1 125 ? 14.676 9.415 -13.224 1.00 87.38 125 LEU A C 1
ATOM 1005 O O . LEU A 1 125 ? 15.045 9.495 -14.390 1.00 87.38 125 LEU A O 1
ATOM 1009 N N . LYS A 1 126 ? 15.190 10.189 -12.258 1.00 87.38 126 LYS A N 1
ATOM 1010 C CA . LYS A 1 126 ? 16.267 11.165 -12.505 1.00 87.38 126 LYS A CA 1
ATOM 1011 C C . LYS A 1 126 ? 17.568 10.496 -12.956 1.00 87.38 126 LYS A C 1
ATOM 1013 O O . LYS A 1 126 ? 18.248 11.030 -13.826 1.00 87.38 126 LYS A O 1
ATOM 1018 N N . ILE A 1 127 ? 17.920 9.347 -12.374 1.00 85.44 127 ILE A N 1
ATOM 1019 C CA . ILE A 1 127 ? 19.095 8.569 -12.798 1.00 85.44 127 ILE A CA 1
ATOM 1020 C C . ILE A 1 127 ? 18.884 8.058 -14.224 1.00 85.44 127 ILE A C 1
ATOM 1022 O O . ILE A 1 127 ? 19.755 8.251 -15.063 1.00 85.44 127 ILE A O 1
ATOM 1026 N N . GLY A 1 128 ? 17.715 7.482 -14.514 1.00 85.31 128 GLY A N 1
ATOM 1027 C CA . GLY A 1 128 ? 17.378 6.979 -15.844 1.00 85.31 128 GLY A CA 1
ATOM 1028 C C . GLY A 1 128 ? 17.385 8.064 -16.919 1.00 85.31 128 GLY A C 1
ATOM 1029 O O . GLY A 1 128 ? 17.867 7.820 -18.020 1.00 85.31 128 GLY A O 1
ATOM 1030 N N . ASP A 1 129 ? 16.912 9.267 -16.595 1.00 84.31 129 ASP A N 1
ATOM 1031 C CA . ASP A 1 129 ? 16.938 10.424 -17.498 1.00 84.31 129 ASP A CA 1
ATOM 1032 C C . ASP A 1 129 ? 18.370 10.907 -17.781 1.00 84.31 129 ASP A C 1
ATOM 1034 O O . ASP A 1 129 ? 18.737 11.162 -18.925 1.00 84.31 129 ASP A O 1
ATOM 1038 N N . LYS A 1 130 ? 19.214 10.976 -16.743 1.00 86.38 130 LYS A N 1
ATOM 1039 C CA . LYS A 1 130 ? 20.577 11.511 -16.855 1.00 86.38 130 LYS A CA 1
ATOM 1040 C C . LYS A 1 130 ? 21.600 10.506 -17.399 1.00 86.38 130 LYS A C 1
ATOM 1042 O O . LYS A 1 130 ? 22.546 10.909 -18.071 1.00 86.38 130 LYS A O 1
ATOM 1047 N N . HIS A 1 131 ? 21.454 9.229 -17.059 1.00 87.00 131 HIS A N 1
ATOM 1048 C CA . HIS A 1 131 ? 22.469 8.191 -17.274 1.00 87.00 131 HIS A CA 1
ATOM 1049 C C . HIS A 1 131 ? 21.961 6.991 -18.084 1.00 87.00 131 HIS A C 1
ATOM 1051 O O . HIS A 1 131 ? 22.756 6.147 -18.483 1.00 87.00 131 HIS A O 1
ATOM 1057 N N . GLY A 1 132 ? 20.663 6.930 -18.386 1.00 84.06 132 GLY A N 1
ATOM 1058 C CA . GLY A 1 132 ? 20.047 5.796 -19.066 1.00 84.06 132 GLY A CA 1
ATOM 1059 C C . GLY A 1 132 ? 19.569 4.706 -18.104 1.00 84.06 132 GLY A C 1
ATOM 1060 O O . GLY A 1 132 ? 19.935 4.650 -16.929 1.00 84.06 132 GLY A O 1
ATOM 1061 N N . TRP A 1 133 ? 18.704 3.829 -18.614 1.00 82.00 133 TRP A N 1
ATOM 1062 C CA . TRP A 1 133 ? 18.096 2.749 -17.827 1.00 82.00 133 TRP A CA 1
ATOM 1063 C C . TRP A 1 133 ? 19.064 1.607 -17.504 1.00 82.00 133 TRP A C 1
ATOM 1065 O O . TRP A 1 133 ? 18.847 0.907 -16.519 1.00 82.00 133 TRP A O 1
ATOM 1075 N N . ASP A 1 134 ? 20.152 1.461 -18.260 1.00 82.81 134 ASP A N 1
ATOM 1076 C CA . ASP A 1 134 ? 21.191 0.470 -17.963 1.00 82.81 134 ASP A CA 1
ATOM 1077 C C . ASP A 1 134 ? 21.871 0.787 -16.620 1.00 82.81 134 ASP A C 1
ATOM 1079 O O . ASP A 1 134 ? 21.968 -0.076 -15.752 1.00 82.81 134 ASP A O 1
ATOM 1083 N N . THR A 1 135 ? 22.197 2.062 -16.374 1.00 82.12 135 THR A N 1
ATOM 1084 C CA . THR A 1 135 ? 22.719 2.534 -15.079 1.00 82.12 135 THR A CA 1
ATOM 1085 C C . THR A 1 135 ? 21.696 2.411 -13.948 1.00 82.12 135 THR A C 1
ATOM 1087 O O . THR A 1 135 ? 22.066 2.190 -12.797 1.00 82.12 135 THR A O 1
ATOM 1090 N N . VAL A 1 136 ? 20.398 2.538 -14.243 1.00 81.50 136 VAL A N 1
ATOM 1091 C CA . VAL A 1 136 ? 19.345 2.286 -13.245 1.00 81.50 136 VAL A CA 1
ATOM 1092 C C . VAL A 1 136 ? 19.348 0.824 -12.808 1.00 81.50 136 VAL A C 1
ATOM 1094 O O . VAL A 1 136 ? 19.198 0.568 -11.617 1.00 81.50 136 VAL A O 1
ATOM 1097 N N . ASN A 1 137 ? 19.528 -0.118 -13.734 1.00 80.00 137 ASN A N 1
ATOM 1098 C CA . ASN A 1 137 ? 19.570 -1.541 -13.400 1.00 80.00 137 ASN A CA 1
ATOM 1099 C C . ASN A 1 137 ? 20.771 -1.852 -12.496 1.00 80.00 137 ASN A C 1
ATOM 1101 O O . ASN A 1 137 ? 20.590 -2.448 -11.441 1.00 80.00 137 ASN A O 1
ATOM 1105 N N . GLU A 1 138 ? 21.957 -1.325 -12.815 1.00 79.94 138 GLU A N 1
ATOM 1106 C CA . GLU A 1 138 ? 23.142 -1.460 -11.951 1.00 79.94 138 GLU A CA 1
ATOM 1107 C C . GLU A 1 138 ? 22.940 -0.837 -10.558 1.00 79.94 138 GLU A C 1
ATOM 1109 O O . GLU A 1 138 ? 23.391 -1.387 -9.550 1.00 79.94 138 GLU A O 1
ATOM 1114 N N . TYR A 1 139 ? 22.235 0.298 -10.487 1.00 76.00 139 TYR A N 1
ATOM 1115 C CA . TYR A 1 139 ? 21.899 0.977 -9.233 1.00 76.00 139 TYR A CA 1
ATOM 1116 C C . TYR A 1 139 ? 20.882 0.201 -8.384 1.00 76.00 139 TYR A C 1
ATOM 1118 O O . TYR A 1 139 ? 20.943 0.249 -7.159 1.00 76.00 139 TYR A O 1
ATOM 1126 N N . LEU A 1 140 ? 19.940 -0.501 -9.016 1.00 75.25 140 LEU A N 1
ATOM 1127 C CA . LEU A 1 140 ? 18.982 -1.367 -8.326 1.00 75.25 140 LEU A CA 1
ATOM 1128 C C . LEU A 1 140 ? 19.628 -2.680 -7.859 1.00 75.25 140 LEU A C 1
ATOM 1130 O O . LEU A 1 140 ? 19.260 -3.181 -6.798 1.00 75.25 140 LEU A O 1
ATOM 1134 N N . ASP A 1 141 ? 20.602 -3.195 -8.614 1.00 67.62 141 ASP A N 1
ATOM 1135 C CA . ASP A 1 141 ? 21.332 -4.430 -8.303 1.00 67.62 141 ASP A CA 1
ATOM 1136 C C . ASP A 1 141 ? 22.435 -4.227 -7.244 1.00 67.62 141 ASP A C 1
ATOM 1138 O O . ASP A 1 141 ? 22.848 -5.180 -6.580 1.00 67.62 141 ASP A O 1
ATOM 1142 N N . SER A 1 142 ? 22.897 -2.988 -7.039 1.00 56.16 1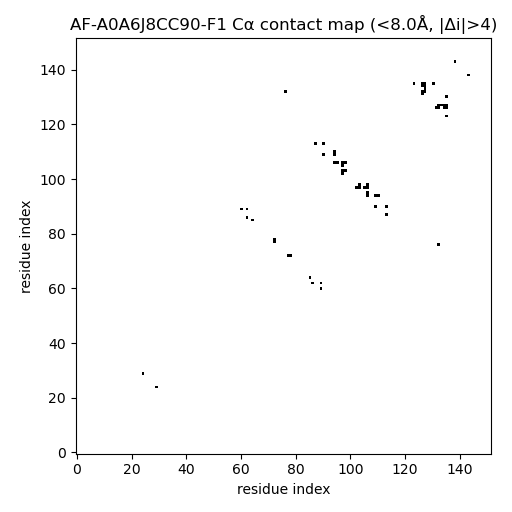42 SER A N 1
ATOM 1143 C CA . SER A 1 142 ? 23.927 -2.646 -6.051 1.00 56.16 142 SER A CA 1
ATOM 1144 C C . SER A 1 142 ? 23.334 -1.934 -4.824 1.00 56.16 142 SER A C 1
ATOM 1146 O O . SER A 1 142 ? 22.920 -0.780 -4.935 1.00 56.16 142 SER A O 1
ATOM 1148 N N . PRO A 1 143 ? 23.367 -2.527 -3.613 1.00 51.53 143 PRO A N 1
ATOM 1149 C CA . PRO A 1 143 ? 22.879 -1.904 -2.375 1.00 51.53 143 PRO A CA 1
ATOM 1150 C C . PRO A 1 143 ? 23.849 -0.832 -1.827 1.00 51.53 143 PRO A C 1
ATOM 1152 O O . PRO A 1 143 ? 24.155 -0.804 -0.641 1.00 51.53 143 PRO A O 1
ATOM 1155 N N . LEU A 1 144 ? 24.388 0.039 -2.686 1.00 49.84 144 LEU A N 1
ATOM 1156 C CA . LEU A 1 144 ? 25.474 0.979 -2.363 1.00 49.84 144 LEU A CA 1
ATOM 1157 C C . LEU A 1 144 ? 25.020 2.431 -2.143 1.00 49.84 144 LEU A C 1
ATOM 1159 O O . LEU A 1 144 ? 25.828 3.350 -2.246 1.00 49.84 144 LEU A O 1
ATOM 1163 N N . ALA A 1 145 ? 23.751 2.678 -1.827 1.00 49.12 145 ALA A N 1
ATOM 1164 C CA . ALA A 1 145 ? 23.277 4.045 -1.618 1.00 49.12 145 ALA A CA 1
ATOM 1165 C C . ALA A 1 145 ? 22.334 4.169 -0.421 1.00 49.12 145 ALA A C 1
ATOM 1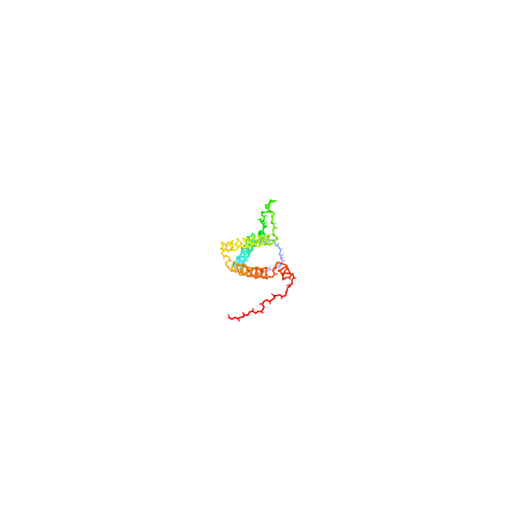167 O O . ALA A 1 145 ? 21.158 4.504 -0.570 1.00 49.12 145 ALA A O 1
ATOM 1168 N N . ASP A 1 146 ? 22.888 3.961 0.772 1.00 43.88 146 ASP A N 1
ATOM 1169 C CA . ASP A 1 146 ? 22.457 4.733 1.933 1.00 43.88 146 ASP A CA 1
ATOM 1170 C C . ASP A 1 146 ? 22.747 6.212 1.629 1.00 43.88 146 ASP A C 1
ATOM 1172 O O . ASP A 1 146 ? 23.894 6.659 1.678 1.00 43.88 146 ASP A O 1
ATOM 1176 N N . ASP A 1 147 ? 21.716 6.983 1.273 1.00 51.31 147 ASP A N 1
ATOM 1177 C CA . ASP A 1 147 ? 21.807 8.445 1.189 1.00 51.31 147 ASP A CA 1
ATOM 1178 C C . ASP A 1 147 ? 21.906 9.020 2.613 1.00 51.31 147 ASP A C 1
ATOM 1180 O O . ASP A 1 147 ? 20.969 9.604 3.157 1.00 51.31 147 ASP A O 1
ATOM 1184 N N . VAL A 1 148 ? 23.074 8.872 3.233 1.00 51.31 148 VAL A N 1
ATOM 1185 C CA . VAL A 1 148 ? 23.521 9.800 4.268 1.00 51.31 148 VAL A CA 1
ATOM 1186 C C . VAL A 1 148 ? 24.134 10.988 3.537 1.00 51.31 148 VAL A C 1
ATOM 1188 O O . VAL A 1 148 ? 25.256 10.896 3.052 1.00 51.31 148 VAL A O 1
ATOM 1191 N N . THR A 1 149 ? 23.361 12.069 3.397 1.00 44.94 149 THR A N 1
ATOM 1192 C CA . THR A 1 149 ? 23.744 13.501 3.272 1.00 44.94 149 THR A CA 1
ATOM 1193 C C . THR A 1 149 ? 22.576 14.254 2.604 1.00 44.94 149 THR A C 1
ATOM 1195 O O . THR A 1 149 ? 22.019 13.786 1.623 1.00 44.94 149 THR A O 1
ATOM 1198 N N . ALA A 1 150 ? 22.090 15.412 3.046 1.00 39.41 150 ALA A N 1
ATOM 1199 C CA . ALA A 1 150 ? 22.559 16.369 4.033 1.00 39.41 150 ALA A CA 1
ATOM 1200 C C . ALA A 1 150 ? 21.348 17.086 4.660 1.00 39.41 150 ALA A C 1
ATOM 1202 O O . ALA A 1 150 ? 20.396 17.441 3.962 1.00 39.41 150 ALA A O 1
ATOM 1203 N N . SER A 1 151 ? 21.421 17.322 5.969 1.00 37.47 151 SER A N 1
ATOM 1204 C CA . SER A 1 151 ? 20.669 18.385 6.631 1.00 37.47 151 SER A CA 1
ATOM 1205 C C . SER A 1 151 ? 21.031 19.731 6.004 1.00 37.47 151 SER A C 1
ATOM 1207 O O . SER A 1 151 ? 22.216 20.014 5.836 1.00 37.47 151 SER A O 1
ATOM 1209 N N . ASN A 1 152 ? 20.020 20.545 5.714 1.00 35.38 152 ASN A N 1
ATOM 1210 C CA . ASN A 1 152 ? 20.079 22.006 5.708 1.00 35.38 152 ASN A CA 1
ATOM 1211 C C . ASN A 1 152 ? 18.724 22.530 6.175 1.00 35.38 152 ASN A C 1
ATOM 1213 O O . ASN A 1 152 ? 17.703 22.028 5.650 1.00 35.38 152 ASN A O 1
#

Sequence (152 aa):
MSDTGSDHDDLRQSKSKENTSNTELSTDGAVSLFSTVLTNALEQQKVNLIKHFENQFVQPVKSTVVSTPDFVFKREGHRIQYLFNTERSDTISRIEKLIQSKSYVQALEVLAEEKETLRKRNKILKIGDKHGWDTVNEYLDSPLADDVTASN

Foldseek 3Di:
DDDDDDDDDDDDDDDDDPPPPPVPCPPVNVVVVVVVVVVVVVVVVVVVVVVVVCVLPPPPVPQPPVPPVPDDDPDVVVVVVVVVVSVLVVLVVVLVSCVVVVVVVVSVVSVVVSVVSVVVVVVLVVCCVVPNVVVSVVVVVDPPDPPPDDDD

Solvent-accessible surface area (backbone atoms only — not comparable to full-atom values): 9513 Å² total; per-residue (Å²): 140,84,85,89,78,91,81,87,84,89,83,81,88,80,88,78,83,83,78,78,75,77,73,74,75,45,70,67,56,50,50,51,50,49,50,50,52,51,50,49,52,51,51,51,50,51,51,52,50,50,51,52,48,49,63,69,65,67,55,78,76,70,72,78,68,74,72,58,93,80,72,78,69,93,42,69,70,58,45,54,51,49,51,52,52,51,53,51,53,51,50,51,55,50,35,53,52,26,51,74,71,68,38,51,70,61,25,51,50,55,50,50,53,50,53,50,52,53,50,54,48,54,50,47,51,52,43,27,73,76,64,32,60,70,53,40,51,55,54,72,74,41,94,81,72,81,82,84,78,77,93,130

Secondary structure (DSSP, 8-state):
--------------------------HHHHHHHHHHHHHHHHHHHHHHHHHHHHHHH-----------TT---SSHHHHHHHHHHHHHHHHHHHHHHHHHTT-HHHHHHHHHHHHHHHHHHHHHHHHHHHH-HHHHHHHHH-----------

Mean predicted aligned error: 18.24 Å

Radius of gyration: 38.85 Å; Cα contacts (8 Å, |Δi|>4): 32; chains: 1; bounding box: 63×73×129 Å